Protein AF-A0A7W2MM05-F1 (afdb_monomer_lite)

Sequence (125 aa):
MKLIKFLIQAYRNQRRLKPKYYQLISWVGGIGCFISIVLWYSQLGLIAEVMNIDMDMPLRKMSGYTQISILSVMLFSFVLAMYIGCLALTILVFLIPVSLKYLTLEEYFNITLLCSYPERWYKGT

Foldseek 3Di:
DVVVVVVVVVVVVVVLQQFQCNVVLVVLLVVLQVVLVVVLVVCLVVVCVVLVHDPPDDLVPDDPVSNVVSVVVSVVSSVVSSLVSSLVSLCVVVVVCVVVVVDDPVQSCCCRPVVDHDPVRRNDD

Structure (mmCIF, N/CA/C/O backbone):
data_AF-A0A7W2MM05-F1
#
_entry.id   AF-A0A7W2MM05-F1
#
loop_
_atom_site.group_PDB
_atom_site.id
_atom_site.type_symbol
_atom_site.label_atom_id
_atom_site.label_alt_id
_atom_site.label_comp_id
_atom_site.label_asym_id
_atom_site.label_entity_id
_atom_site.label_seq_id
_atom_site.pdbx_PDB_ins_code
_atom_site.Cartn_x
_atom_site.Cartn_y
_atom_site.Cartn_z
_atom_site.occupancy
_atom_site.B_iso_or_equiv
_atom_site.auth_seq_id
_atom_site.auth_comp_id
_atom_site.auth_asym_id
_atom_site.auth_atom_id
_atom_site.pdbx_PDB_model_num
ATOM 1 N N . MET A 1 1 ? -4.311 -37.885 12.505 1.00 61.62 1 MET A N 1
ATOM 2 C CA . MET A 1 1 ? -5.378 -37.272 13.342 1.00 61.62 1 MET A CA 1
ATOM 3 C C . MET A 1 1 ? -4.906 -36.102 14.224 1.00 61.62 1 MET A C 1
ATOM 5 O O . MET A 1 1 ? -5.603 -35.096 14.267 1.00 61.62 1 MET A O 1
ATOM 9 N N . LYS A 1 2 ? -3.737 -36.169 14.894 1.00 72.94 2 LYS A N 1
ATOM 10 C CA . LYS A 1 2 ? -3.192 -35.050 15.706 1.00 72.94 2 LYS A CA 1
ATOM 11 C C . LYS A 1 2 ? -2.938 -33.762 14.900 1.00 72.94 2 LYS A C 1
ATOM 13 O O . LYS A 1 2 ? -3.283 -32.684 15.367 1.00 72.94 2 LYS A O 1
ATOM 18 N N . LEU A 1 3 ? -2.429 -33.890 13.672 1.00 77.94 3 LEU A N 1
ATOM 19 C CA . LEU A 1 3 ? -2.103 -32.757 12.791 1.00 77.94 3 LEU A CA 1
ATOM 20 C C . LEU A 1 3 ? -3.343 -31.938 12.383 1.00 77.94 3 LEU A C 1
ATOM 22 O O . LEU A 1 3 ? -3.331 -30.714 12.440 1.00 77.94 3 LEU A O 1
ATOM 26 N N . ILE A 1 4 ? -4.449 -32.624 12.072 1.00 81.50 4 ILE A N 1
ATOM 27 C CA . ILE A 1 4 ? -5.737 -31.994 11.736 1.00 81.50 4 ILE A CA 1
ATOM 28 C C . ILE A 1 4 ? -6.299 -31.232 12.943 1.00 81.50 4 ILE A C 1
ATOM 30 O O . ILE A 1 4 ? -6.728 -30.092 12.802 1.00 81.50 4 ILE A O 1
ATOM 34 N N . LYS A 1 5 ? -6.242 -31.812 14.151 1.00 81.50 5 LYS A N 1
ATOM 35 C CA . LYS A 1 5 ? -6.656 -31.107 15.376 1.00 81.50 5 LYS A CA 1
ATOM 36 C C . LYS A 1 5 ? -5.798 -29.866 15.637 1.00 81.50 5 LYS A C 1
ATOM 38 O O . LYS A 1 5 ? -6.345 -28.833 16.005 1.00 81.50 5 LYS A O 1
ATOM 43 N N . PHE A 1 6 ? -4.489 -29.950 15.399 1.00 84.62 6 PHE A N 1
ATOM 44 C CA . PHE A 1 6 ? -3.573 -28.819 15.560 1.00 84.62 6 PHE A CA 1
ATOM 45 C C . PHE A 1 6 ? -3.876 -27.687 14.569 1.00 84.62 6 PHE A C 1
ATOM 47 O O . PHE A 1 6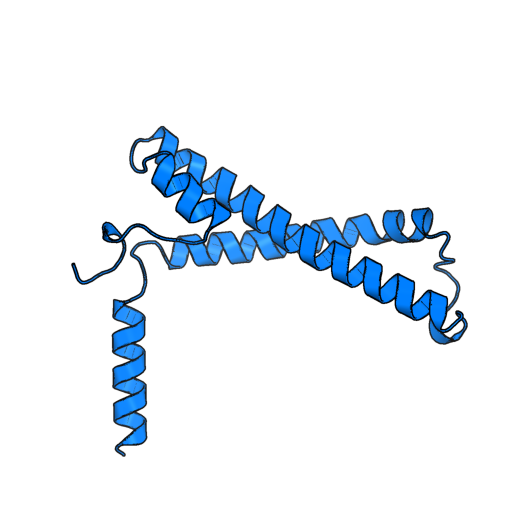 ? -3.972 -26.533 14.973 1.00 84.62 6 PHE A O 1
ATOM 54 N N . LEU A 1 7 ? -4.129 -28.016 13.299 1.00 82.50 7 LEU A N 1
ATOM 55 C CA . LEU A 1 7 ? -4.550 -27.054 12.273 1.00 82.50 7 LEU A CA 1
ATOM 56 C C . LEU A 1 7 ? -5.887 -26.385 12.614 1.00 82.50 7 LEU A C 1
ATOM 58 O O . LEU A 1 7 ? -6.014 -25.168 12.507 1.00 82.50 7 LEU A O 1
ATOM 62 N N . ILE A 1 8 ? -6.872 -27.155 13.085 1.00 82.00 8 ILE A N 1
ATOM 63 C CA . ILE A 1 8 ? -8.175 -26.620 13.510 1.00 82.00 8 ILE A CA 1
ATOM 64 C C . ILE A 1 8 ? -8.012 -25.686 14.721 1.00 82.00 8 ILE A C 1
ATOM 66 O O . ILE A 1 8 ? -8.643 -24.627 14.772 1.00 82.00 8 ILE A O 1
ATOM 70 N N . GLN A 1 9 ? -7.161 -26.051 15.683 1.00 81.50 9 GLN A N 1
ATOM 71 C CA . GLN A 1 9 ? -6.855 -25.231 16.858 1.00 81.50 9 GLN A CA 1
ATOM 72 C C . GLN A 1 9 ? -6.142 -23.930 16.457 1.00 81.50 9 GLN A C 1
ATOM 74 O O . GLN A 1 9 ? -6.553 -22.850 16.878 1.00 81.50 9 GLN A O 1
ATOM 79 N N . ALA A 1 10 ? -5.124 -24.019 15.597 1.00 77.56 10 ALA A N 1
ATOM 80 C CA . ALA A 1 10 ? -4.378 -22.875 15.081 1.00 77.56 10 ALA A CA 1
ATOM 81 C C . ALA A 1 10 ? -5.287 -21.917 14.300 1.00 77.56 10 ALA A C 1
ATOM 83 O O . ALA A 1 10 ? -5.252 -20.710 14.529 1.00 77.56 10 ALA A O 1
ATOM 84 N N . TYR A 1 11 ? -6.180 -22.448 13.461 1.00 77.81 11 TYR A N 1
ATOM 85 C CA . TYR A 1 11 ? -7.166 -21.654 12.732 1.00 77.81 11 TYR A CA 1
ATOM 86 C C . TYR A 1 11 ? -8.153 -20.940 13.670 1.00 77.81 11 TYR A C 1
ATOM 88 O O . TYR A 1 11 ? -8.446 -19.756 13.487 1.00 77.81 11 TYR A O 1
ATOM 96 N N . ARG A 1 12 ? -8.652 -21.620 14.715 1.00 75.75 12 ARG A N 1
ATOM 97 C CA . ARG A 1 12 ? -9.509 -20.986 15.735 1.00 75.75 12 ARG A CA 1
ATOM 98 C C . ARG A 1 12 ? -8.774 -19.889 16.502 1.00 75.75 12 ARG A C 1
ATOM 100 O O . ARG A 1 12 ? -9.361 -18.830 16.719 1.00 75.75 12 ARG A O 1
ATOM 107 N N . ASN A 1 13 ? -7.513 -20.111 16.864 1.00 73.81 13 ASN A N 1
ATOM 108 C CA . ASN A 1 13 ? -6.687 -19.111 17.541 1.00 73.81 13 ASN A CA 1
ATOM 109 C C . ASN A 1 13 ? -6.417 -17.900 16.638 1.00 73.81 13 ASN A C 1
ATOM 111 O O . ASN A 1 13 ? -6.635 -16.770 17.065 1.00 73.81 13 ASN A O 1
ATOM 115 N N . GLN A 1 14 ? -6.070 -18.114 15.366 1.00 69.31 14 GLN A N 1
ATOM 116 C CA . GLN A 1 14 ? -5.922 -17.026 14.396 1.00 69.31 14 GLN A CA 1
ATOM 117 C C . GLN A 1 14 ? -7.217 -16.235 14.206 1.00 69.31 14 GLN A C 1
ATOM 119 O O . GLN A 1 14 ? -7.169 -15.014 14.129 1.00 69.31 14 GLN A O 1
ATOM 124 N N . ARG A 1 15 ? -8.391 -16.886 14.166 1.00 67.19 15 ARG A N 1
ATOM 125 C CA . ARG A 1 15 ? -9.676 -16.164 14.093 1.00 67.19 15 ARG A CA 1
ATOM 126 C C . ARG A 1 15 ? -9.965 -15.328 15.339 1.00 67.19 15 ARG A C 1
ATOM 128 O O . ARG A 1 15 ? -10.598 -14.288 15.189 1.00 67.19 15 ARG A O 1
ATOM 135 N N . ARG A 1 16 ? -9.531 -15.754 16.530 1.00 65.88 16 ARG A N 1
ATOM 136 C CA . ARG A 1 16 ? -9.660 -14.961 17.768 1.00 65.88 16 ARG A CA 1
ATOM 137 C C . ARG A 1 16 ? -8.727 -13.748 17.779 1.00 65.88 16 ARG A C 1
ATOM 139 O O . ARG A 1 16 ? -9.135 -12.691 18.234 1.00 65.88 16 ARG A O 1
ATOM 146 N N . LEU A 1 17 ? -7.541 -13.878 17.188 1.00 63.22 17 LEU A N 1
ATOM 147 C CA . LEU A 1 17 ? -6.563 -12.795 17.040 1.00 63.22 17 LEU A CA 1
ATOM 148 C C . LEU A 1 17 ? -6.928 -11.768 15.954 1.00 63.22 17 LEU A C 1
ATOM 150 O O . LEU A 1 17 ? -6.242 -10.760 15.824 1.00 63.22 17 LEU A O 1
ATOM 154 N N . LYS A 1 18 ? -7.984 -11.991 15.156 1.00 67.06 18 LYS A N 1
ATOM 155 C CA . LYS A 1 18 ? -8.391 -11.015 14.136 1.00 67.06 18 LYS A CA 1
ATOM 156 C C . LYS A 1 18 ? -8.946 -9.758 14.814 1.00 67.06 18 LYS A C 1
ATOM 158 O O . LYS A 1 18 ? -9.941 -9.874 15.538 1.00 67.06 18 LYS A O 1
ATOM 163 N N . PRO A 1 19 ? -8.371 -8.570 14.553 1.00 69.56 19 PRO A N 1
ATOM 164 C CA . PRO A 1 19 ? -8.895 -7.336 15.110 1.00 69.56 19 PRO A CA 1
ATOM 165 C C . PRO A 1 19 ? -10.335 -7.094 14.641 1.00 69.56 19 PRO A C 1
ATOM 167 O O . PRO A 1 19 ? -10.741 -7.530 13.559 1.00 69.56 19 PRO A O 1
ATOM 170 N N . LYS A 1 20 ? -11.119 -6.376 15.450 1.00 72.06 20 LYS A N 1
ATOM 171 C CA . LYS A 1 20 ? -12.542 -6.074 15.223 1.00 72.06 20 LYS A CA 1
ATOM 172 C C . LYS A 1 20 ? -12.827 -5.540 13.812 1.00 72.06 20 LYS A C 1
ATOM 174 O O . LYS A 1 20 ? -13.857 -5.880 13.240 1.00 72.06 20 LYS A O 1
ATOM 179 N N . TYR A 1 21 ? -11.893 -4.776 13.242 1.00 74.00 21 TYR A N 1
ATOM 180 C CA . TYR A 1 21 ? -12.007 -4.153 11.919 1.00 74.00 21 TYR A CA 1
ATOM 181 C C . TYR A 1 21 ? -11.139 -4.815 10.838 1.00 74.00 21 TYR A C 1
ATOM 183 O O . TYR A 1 21 ? -10.916 -4.225 9.786 1.00 74.00 21 TYR A O 1
ATOM 191 N N . TYR A 1 22 ? -10.671 -6.050 11.054 1.00 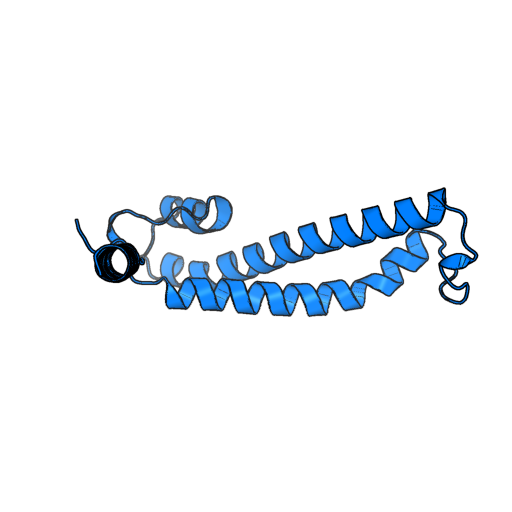78.62 22 TYR A N 1
ATOM 192 C CA . TYR A 1 22 ? -9.783 -6.758 10.121 1.00 78.62 22 TYR A CA 1
ATOM 193 C C . TYR A 1 22 ? -10.320 -6.807 8.684 1.00 78.62 22 TYR A C 1
ATOM 195 O O . TYR A 1 22 ? -9.570 -6.586 7.739 1.00 78.62 22 TYR A O 1
ATOM 203 N N . GLN A 1 23 ? -11.618 -7.078 8.503 1.00 80.88 23 GLN A N 1
ATOM 204 C CA . GLN A 1 23 ? -12.221 -7.100 7.165 1.00 80.88 23 GLN A CA 1
ATOM 205 C C . GLN A 1 23 ? -12.177 -5.727 6.496 1.00 80.88 23 GLN A C 1
ATOM 207 O O . GLN A 1 23 ? -11.811 -5.653 5.330 1.00 80.88 23 GLN A O 1
ATOM 212 N N . LEU A 1 24 ? -12.507 -4.658 7.226 1.00 82.25 24 LEU A N 1
ATOM 213 C CA . LEU A 1 24 ? -12.449 -3.294 6.701 1.00 82.25 24 LEU A CA 1
ATOM 214 C C . LEU A 1 24 ? -11.026 -2.966 6.243 1.00 82.25 24 LEU A C 1
ATOM 216 O O . LEU A 1 24 ? -10.827 -2.572 5.102 1.00 82.25 24 LEU A O 1
ATOM 220 N N . ILE A 1 25 ? -10.036 -3.214 7.100 1.00 83.00 25 ILE A N 1
ATOM 221 C CA . ILE A 1 25 ? -8.626 -2.961 6.790 1.00 83.00 25 ILE A CA 1
ATOM 222 C C . ILE A 1 25 ? -8.163 -3.786 5.582 1.00 83.00 25 ILE A C 1
ATOM 224 O O . ILE A 1 25 ? -7.480 -3.267 4.707 1.00 83.00 25 ILE A O 1
ATOM 228 N N . SER A 1 26 ? -8.567 -5.055 5.497 1.00 85.31 26 SER A N 1
ATOM 229 C CA . SER A 1 26 ? -8.249 -5.911 4.351 1.00 85.31 26 SER A CA 1
ATOM 230 C C . SER A 1 26 ? -8.845 -5.379 3.047 1.00 85.31 26 SER A C 1
ATOM 232 O O . SER A 1 26 ? -8.190 -5.470 2.012 1.00 85.31 26 SER A O 1
ATOM 234 N N . TRP A 1 27 ? -10.067 -4.839 3.080 1.00 88.12 27 TRP A N 1
ATOM 235 C CA . TRP A 1 27 ? -10.687 -4.207 1.915 1.00 88.12 27 TRP A CA 1
ATOM 236 C C . TRP A 1 27 ? -9.969 -2.921 1.525 1.00 88.12 27 TRP A C 1
ATOM 238 O O . TRP A 1 27 ? -9.700 -2.724 0.346 1.00 88.12 27 TRP A O 1
ATOM 248 N N . VAL A 1 28 ? -9.602 -2.088 2.501 1.00 88.12 28 VAL A N 1
ATOM 249 C CA . VAL A 1 28 ? -8.805 -0.876 2.266 1.00 88.12 28 VAL A CA 1
ATOM 250 C C . VAL A 1 28 ? -7.471 -1.240 1.616 1.00 88.12 28 VAL A C 1
ATOM 252 O O . VAL A 1 28 ? -7.149 -0.705 0.564 1.00 88.12 28 VAL A O 1
ATOM 255 N N . GLY A 1 29 ? -6.736 -2.216 2.151 1.00 87.69 29 GLY A N 1
ATOM 256 C CA . GLY A 1 29 ? -5.494 -2.683 1.532 1.00 87.69 29 GLY A CA 1
ATOM 257 C C . GLY A 1 29 ? -5.707 -3.215 0.111 1.00 87.69 29 GLY A C 1
ATOM 258 O O . GLY A 1 29 ? -4.986 -2.836 -0.805 1.00 87.69 29 GLY A O 1
ATOM 259 N N . GLY A 1 30 ? -6.735 -4.043 -0.104 1.00 90.44 30 GLY A N 1
ATOM 260 C CA . GLY A 1 30 ? -7.040 -4.609 -1.422 1.00 90.44 30 GLY A CA 1
ATOM 261 C C . GLY A 1 30 ? -7.400 -3.556 -2.474 1.00 90.44 30 GLY A C 1
ATOM 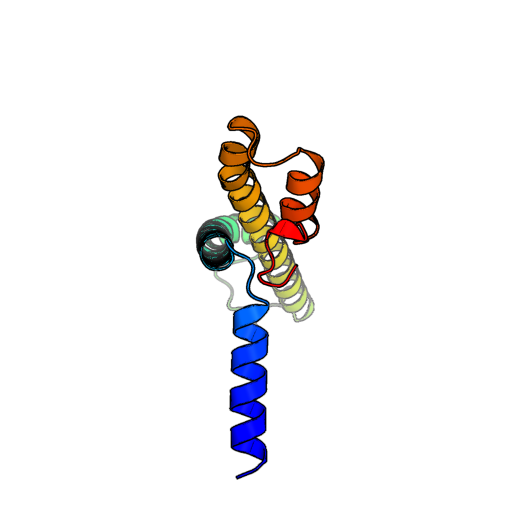262 O O . GLY A 1 30 ? -6.887 -3.603 -3.592 1.00 90.44 30 GLY A O 1
ATOM 263 N N . ILE A 1 31 ? -8.241 -2.583 -2.116 1.00 92.56 31 ILE A N 1
ATOM 264 C CA . ILE A 1 31 ? -8.622 -1.475 -3.003 1.00 92.56 31 ILE A CA 1
ATOM 265 C C . ILE A 1 31 ? -7.419 -0.559 -3.250 1.00 92.56 31 ILE A C 1
ATOM 267 O O . ILE A 1 31 ? -7.201 -0.147 -4.386 1.00 92.56 31 ILE A O 1
ATOM 271 N N . GLY A 1 32 ? -6.610 -0.289 -2.221 1.00 91.94 32 GLY A N 1
ATOM 272 C CA . GLY A 1 32 ? -5.385 0.504 -2.331 1.00 91.94 32 GLY A CA 1
ATOM 273 C C . GLY A 1 32 ? -4.421 -0.102 -3.346 1.00 91.94 32 GLY A C 1
ATOM 274 O O . GLY A 1 32 ? -4.029 0.573 -4.292 1.00 91.94 32 GLY A O 1
ATOM 275 N N . CYS A 1 33 ? -4.150 -1.404 -3.228 1.00 93.75 33 CYS A N 1
ATOM 276 C CA . CYS A 1 33 ? -3.361 -2.160 -4.199 1.00 93.75 33 CYS A CA 1
ATOM 277 C C . CYS A 1 33 ? -3.934 -2.060 -5.620 1.00 93.75 33 CYS A C 1
ATOM 279 O O . CYS A 1 33 ? -3.192 -1.824 -6.570 1.00 93.75 33 CYS A O 1
ATOM 281 N N . PHE A 1 34 ? -5.248 -2.236 -5.781 1.00 94.56 34 PHE A N 1
ATOM 282 C CA . PHE A 1 34 ? -5.884 -2.184 -7.097 1.00 94.56 34 PHE A CA 1
ATOM 283 C C . PHE A 1 34 ? -5.730 -0.806 -7.755 1.00 94.56 34 PHE A C 1
ATOM 285 O O . PHE A 1 34 ? -5.317 -0.717 -8.910 1.00 94.56 34 PHE A O 1
ATOM 292 N N . ILE A 1 35 ? -5.990 0.270 -7.007 1.00 92.44 35 ILE A N 1
ATOM 293 C CA . ILE A 1 35 ? -5.820 1.648 -7.485 1.00 92.44 35 ILE A CA 1
ATOM 294 C C . ILE A 1 35 ? -4.349 1.918 -7.825 1.00 92.44 35 ILE A C 1
ATOM 296 O O . ILE A 1 35 ? -4.063 2.462 -8.890 1.00 92.44 35 ILE A O 1
ATOM 300 N N . SER A 1 36 ? -3.412 1.494 -6.971 1.00 93.56 36 SER A N 1
ATOM 301 C CA . SER A 1 36 ? -1.973 1.624 -7.221 1.00 93.56 36 SER A CA 1
ATOM 302 C C . SER A 1 36 ? -1.539 0.954 -8.519 1.00 93.56 36 SER A C 1
ATOM 304 O O . SER A 1 36 ? -0.770 1.550 -9.265 1.00 93.56 36 SER A O 1
ATOM 306 N N . ILE A 1 37 ? -2.035 -0.251 -8.816 1.00 93.88 37 ILE A N 1
ATOM 307 C CA . ILE A 1 37 ? -1.710 -0.967 -10.059 1.00 93.88 37 ILE A CA 1
ATOM 308 C C . ILE A 1 37 ? -2.197 -0.179 -11.278 1.00 93.88 37 ILE A C 1
ATOM 310 O O . ILE A 1 37 ? -1.443 -0.004 -12.235 1.00 93.88 37 ILE A O 1
ATOM 314 N N . VAL A 1 38 ? -3.436 0.320 -11.238 1.00 92.62 38 VAL A N 1
ATOM 315 C CA . VAL A 1 38 ? -4.022 1.103 -12.338 1.00 92.62 38 VAL A CA 1
ATOM 316 C C . VAL A 1 38 ? -3.225 2.386 -12.579 1.00 92.62 38 VAL A C 1
ATOM 318 O O . VAL A 1 38 ? -2.882 2.697 -13.720 1.00 92.62 38 VAL A O 1
ATOM 321 N N . LEU A 1 39 ? -2.881 3.110 -11.511 1.00 89.56 39 LEU A N 1
ATOM 322 C CA . LEU A 1 39 ? -2.095 4.339 -11.612 1.00 89.56 39 LEU A CA 1
ATOM 323 C C . LEU A 1 39 ? -0.662 4.063 -12.078 1.00 89.56 39 LEU A C 1
ATOM 325 O O . LEU A 1 39 ? -0.172 4.755 -12.966 1.00 89.56 39 LEU A O 1
ATOM 329 N N . TRP A 1 40 ? -0.005 3.034 -11.546 1.00 93.19 40 TRP A N 1
ATOM 330 C CA . TRP A 1 40 ? 1.348 2.657 -11.956 1.00 93.19 40 TRP A CA 1
ATOM 331 C C . TRP A 1 40 ? 1.411 2.270 -13.436 1.00 93.19 40 TRP A C 1
ATOM 333 O O . TRP A 1 40 ? 2.314 2.713 -14.143 1.00 93.19 40 TRP A O 1
ATOM 343 N N . TYR A 1 41 ? 0.420 1.525 -13.938 1.00 89.31 41 TYR A N 1
ATOM 344 C CA . TYR A 1 41 ? 0.346 1.168 -15.356 1.00 89.31 41 TYR A CA 1
ATOM 345 C C . TYR A 1 41 ? 0.329 2.410 -16.261 1.00 89.31 41 TYR A C 1
ATOM 347 O O . TYR A 1 41 ? 1.033 2.452 -17.268 1.00 89.31 41 TYR A O 1
ATOM 355 N N . SER A 1 42 ? -0.404 3.457 -15.866 1.00 87.44 42 SER A N 1
ATOM 356 C CA . SER A 1 42 ? -0.448 4.720 -16.615 1.00 87.44 42 SER A CA 1
ATOM 357 C C . SER A 1 42 ? 0.891 5.474 -16.639 1.00 87.44 42 SER A C 1
ATOM 359 O O . SER A 1 42 ? 1.148 6.242 -17.562 1.00 87.44 42 SER A O 1
ATOM 361 N N . GLN A 1 43 ? 1.774 5.230 -15.664 1.00 86.62 43 GLN A N 1
ATOM 362 C CA . GLN A 1 43 ? 3.081 5.887 -15.557 1.00 86.62 43 GLN A CA 1
ATOM 363 C C . GLN A 1 43 ? 4.181 5.204 -16.377 1.00 86.62 43 GLN A C 1
ATOM 365 O O . GLN A 1 43 ? 5.254 5.782 -16.551 1.00 86.62 43 GLN A O 1
ATOM 370 N N . LEU A 1 44 ? 3.936 4.005 -16.912 1.00 83.25 44 LEU A N 1
ATOM 371 C CA . LEU A 1 44 ? 4.944 3.251 -17.662 1.00 83.25 44 LEU A CA 1
ATOM 372 C C . LEU A 1 44 ? 5.470 4.010 -18.885 1.00 83.25 44 LEU A C 1
ATOM 374 O O . LEU A 1 44 ? 6.669 3.967 -19.149 1.00 83.25 44 LEU A O 1
ATOM 378 N N . GLY A 1 45 ? 4.600 4.741 -19.589 1.00 82.25 45 GLY A N 1
ATOM 379 C CA . GLY A 1 45 ? 5.004 5.566 -20.733 1.00 82.25 45 GLY A CA 1
ATOM 380 C C . GLY A 1 45 ? 5.960 6.695 -20.339 1.00 82.25 45 GLY A C 1
ATOM 381 O O . GLY A 1 45 ? 6.986 6.881 -20.983 1.00 82.25 45 GLY A O 1
ATOM 382 N N . LEU A 1 46 ? 5.679 7.379 -19.225 1.00 85.69 46 LEU A N 1
ATOM 383 C CA . LEU A 1 46 ? 6.542 8.444 -18.699 1.00 85.69 46 LEU A CA 1
ATOM 384 C C . LEU A 1 46 ? 7.902 7.905 -18.245 1.00 85.69 46 LEU A C 1
ATOM 386 O O . LEU A 1 46 ? 8.934 8.522 -18.493 1.00 85.69 46 LEU A O 1
ATOM 390 N N . ILE A 1 47 ? 7.918 6.739 -17.593 1.00 85.12 47 ILE A N 1
ATOM 391 C CA . ILE A 1 47 ? 9.166 6.084 -17.182 1.00 85.12 47 ILE A CA 1
ATOM 392 C C . ILE A 1 47 ? 10.004 5.725 -18.415 1.00 85.12 47 ILE A C 1
ATOM 394 O O . ILE A 1 47 ? 11.219 5.924 -18.400 1.00 85.12 47 ILE A O 1
ATOM 398 N N . ALA A 1 48 ? 9.368 5.230 -19.480 1.00 84.00 48 ALA A N 1
ATOM 399 C CA . ALA A 1 48 ? 10.050 4.899 -20.726 1.00 84.00 48 ALA A CA 1
ATOM 400 C C . ALA A 1 48 ? 10.683 6.128 -21.393 1.00 84.00 48 ALA A C 1
ATOM 402 O O . ALA A 1 48 ? 11.847 6.076 -21.791 1.00 84.00 48 ALA A O 1
ATOM 403 N N . GLU A 1 49 ? 9.950 7.241 -21.435 1.00 85.56 49 GLU A N 1
ATOM 404 C CA . GLU A 1 49 ? 10.417 8.513 -21.991 1.00 85.56 49 GLU A CA 1
ATOM 405 C C . GLU A 1 49 ? 11.614 9.076 -21.210 1.00 85.56 49 GLU A C 1
ATOM 407 O O . GLU A 1 49 ? 12.656 9.369 -21.795 1.00 85.56 49 GLU A O 1
ATOM 412 N N . VAL A 1 50 ? 11.528 9.138 -19.875 1.00 86.38 50 VAL A N 1
ATOM 413 C CA . VAL A 1 50 ? 12.620 9.635 -19.011 1.00 86.38 50 VAL A CA 1
ATOM 414 C C . VAL A 1 50 ? 13.889 8.792 -19.157 1.00 86.38 50 VAL A C 1
ATOM 416 O O . VAL A 1 50 ? 15.004 9.313 -19.141 1.00 86.38 50 VAL A O 1
ATOM 419 N N . MET A 1 51 ? 13.730 7.481 -19.319 1.00 84.12 51 MET A N 1
ATOM 420 C CA . MET A 1 51 ? 14.841 6.545 -19.481 1.00 84.12 51 MET A CA 1
ATOM 421 C C . MET A 1 51 ? 15.384 6.495 -20.920 1.00 84.12 51 MET A C 1
ATOM 423 O O . MET A 1 51 ? 16.332 5.749 -21.166 1.00 84.12 51 MET A O 1
ATOM 427 N N . ASN A 1 52 ? 14.819 7.274 -21.855 1.00 84.06 52 ASN A N 1
ATOM 428 C CA . ASN A 1 52 ? 15.137 7.243 -23.289 1.00 84.06 52 ASN A CA 1
ATOM 429 C C . ASN A 1 52 ? 15.070 5.821 -23.876 1.00 84.06 52 ASN A C 1
ATOM 431 O O . ASN A 1 52 ? 15.928 5.406 -24.658 1.00 84.06 52 ASN A O 1
ATOM 435 N N . ILE A 1 53 ? 14.070 5.046 -23.453 1.00 82.50 53 ILE A N 1
ATOM 436 C CA . ILE A 1 53 ? 13.867 3.678 -23.926 1.00 82.50 53 ILE A CA 1
ATOM 437 C C . ILE A 1 53 ? 13.028 3.730 -25.191 1.00 82.50 53 ILE A C 1
ATOM 439 O O . ILE A 1 53 ? 11.887 4.188 -25.173 1.00 82.50 53 ILE A O 1
ATOM 443 N N . ASP A 1 54 ? 13.580 3.189 -26.271 1.00 80.69 54 ASP A N 1
ATOM 444 C CA . ASP A 1 54 ? 12.807 2.909 -27.471 1.00 80.69 54 ASP A CA 1
ATOM 445 C C . ASP A 1 54 ? 11.832 1.753 -27.192 1.00 80.69 54 ASP A C 1
ATOM 447 O O . ASP A 1 54 ? 12.235 0.593 -27.056 1.00 80.69 54 ASP A O 1
ATOM 451 N N . MET A 1 55 ? 10.547 2.088 -27.064 1.00 76.62 55 MET A N 1
ATOM 452 C CA . MET A 1 55 ? 9.469 1.133 -26.794 1.00 76.62 55 MET A CA 1
ATOM 453 C C . MET A 1 55 ? 9.161 0.231 -28.000 1.00 76.62 55 MET A C 1
ATOM 455 O O . MET A 1 55 ? 8.540 -0.818 -27.816 1.00 76.62 55 MET A O 1
ATOM 459 N N . ASP A 1 56 ? 9.629 0.586 -29.202 1.00 82.75 56 ASP A N 1
ATOM 460 C CA . ASP A 1 56 ? 9.486 -0.225 -30.415 1.00 82.75 56 ASP A CA 1
ATOM 461 C C . ASP A 1 56 ? 10.606 -1.273 -30.541 1.00 82.75 56 ASP A C 1
ATOM 463 O O . ASP A 1 56 ? 10.491 -2.260 -31.281 1.00 82.75 56 ASP A O 1
ATOM 467 N N . MET A 1 57 ? 11.692 -1.116 -29.776 1.00 81.62 57 MET A N 1
ATOM 468 C CA . MET A 1 57 ? 12.767 -2.094 -29.725 1.00 81.62 57 MET A CA 1
ATOM 469 C C . MET A 1 57 ? 12.380 -3.266 -28.805 1.00 81.62 57 MET A C 1
ATOM 471 O O . MET A 1 57 ? 12.127 -3.084 -27.614 1.00 81.62 57 MET A O 1
ATOM 475 N N . PRO A 1 58 ? 12.394 -4.524 -29.284 1.00 83.31 58 PRO A N 1
ATOM 476 C CA . PRO A 1 58 ? 12.112 -5.659 -28.415 1.00 83.31 58 PRO A CA 1
ATOM 477 C C . PRO A 1 58 ? 13.223 -5.819 -27.368 1.00 83.31 58 PRO A C 1
ATOM 479 O O . PRO A 1 58 ? 14.404 -5.827 -27.723 1.00 83.31 58 PRO A O 1
ATOM 482 N N . LEU A 1 59 ? 12.849 -6.056 -26.100 1.00 79.62 59 LEU A N 1
ATOM 483 C CA . LEU A 1 59 ? 13.786 -6.146 -24.964 1.00 79.62 59 LEU A CA 1
ATOM 484 C C . LEU A 1 59 ? 15.016 -7.014 -25.251 1.00 79.62 59 LEU A C 1
ATOM 486 O O . LEU A 1 59 ? 16.125 -6.630 -24.905 1.00 79.62 59 LEU A O 1
ATOM 490 N N . ARG A 1 60 ? 14.851 -8.160 -25.925 1.00 82.88 60 ARG A N 1
ATOM 491 C CA . ARG A 1 60 ? 15.950 -9.095 -26.244 1.00 82.88 60 ARG A CA 1
ATOM 492 C C . ARG A 1 60 ? 17.063 -8.491 -27.106 1.00 82.88 60 ARG A C 1
ATOM 494 O O . ARG A 1 60 ? 18.155 -9.046 -27.130 1.00 82.88 60 ARG A O 1
ATOM 501 N N . LYS A 1 61 ? 16.781 -7.407 -27.832 1.00 85.06 61 LYS A N 1
ATOM 502 C CA . LYS A 1 61 ? 17.761 -6.684 -28.652 1.00 85.06 61 LYS A CA 1
ATOM 503 C C . LYS A 1 61 ? 18.434 -5.532 -27.895 1.00 85.06 61 LYS A C 1
ATOM 505 O O . LYS A 1 61 ? 19.402 -4.979 -28.405 1.00 85.06 61 LYS A O 1
ATOM 510 N N . MET A 1 62 ? 17.945 -5.177 -26.706 1.00 85.56 62 MET A N 1
ATOM 511 C CA . MET A 1 62 ? 18.572 -4.176 -25.843 1.00 85.56 62 MET A CA 1
ATOM 512 C C . MET A 1 62 ? 19.817 -4.748 -25.160 1.00 85.56 62 MET A C 1
ATOM 514 O O . MET A 1 62 ? 19.928 -5.958 -24.949 1.00 85.56 62 MET A O 1
ATOM 518 N N . SER A 1 63 ? 20.745 -3.870 -24.772 1.00 87.25 63 SER A N 1
ATOM 519 C CA . SER A 1 63 ? 21.921 -4.279 -24.001 1.00 87.25 63 SER A CA 1
ATOM 520 C C . SER A 1 63 ? 21.514 -4.876 -22.645 1.00 87.25 63 SER A C 1
ATOM 522 O O . SER A 1 63 ? 20.514 -4.463 -22.053 1.00 87.25 63 SER A O 1
ATOM 524 N N . GLY A 1 64 ? 22.305 -5.817 -22.117 1.00 86.88 64 GLY A N 1
ATOM 525 C CA . GLY A 1 64 ? 22.028 -6.428 -20.809 1.00 86.88 64 GLY A CA 1
ATOM 526 C C . GLY A 1 64 ? 21.964 -5.404 -19.667 1.00 86.88 64 GLY A C 1
ATOM 527 O O . GLY A 1 64 ? 21.108 -5.508 -18.792 1.00 86.88 64 GLY A O 1
ATOM 528 N N . TYR A 1 65 ? 22.800 -4.361 -19.717 1.00 85.50 65 TYR A N 1
ATOM 529 C CA . TYR A 1 65 ? 22.762 -3.259 -18.751 1.00 85.50 65 TYR A CA 1
ATOM 530 C C . TYR A 1 65 ? 21.446 -2.476 -18.818 1.00 85.50 65 TYR A C 1
ATOM 532 O O . TYR A 1 65 ? 20.856 -2.187 -17.779 1.00 85.50 65 TYR A O 1
ATOM 540 N N . THR A 1 66 ? 20.956 -2.190 -20.028 1.00 85.12 66 THR A N 1
ATOM 541 C CA . THR A 1 66 ? 19.666 -1.520 -20.242 1.00 85.12 66 THR A CA 1
ATOM 542 C C . THR A 1 66 ? 18.505 -2.386 -19.748 1.00 85.12 66 THR A C 1
ATOM 544 O O . THR A 1 66 ? 17.609 -1.894 -19.078 1.00 85.12 66 THR A O 1
ATOM 547 N N . GLN A 1 67 ? 18.520 -3.696 -20.001 1.00 86.38 67 GLN A N 1
ATOM 548 C CA . GLN A 1 67 ? 17.465 -4.594 -19.511 1.00 86.38 67 GLN A CA 1
ATOM 549 C C . GLN A 1 67 ? 17.383 -4.605 -17.977 1.00 86.38 67 GLN A C 1
ATOM 551 O O . GLN A 1 67 ? 16.292 -4.518 -17.409 1.00 86.38 67 GLN A O 1
ATOM 556 N N . ILE A 1 68 ? 18.534 -4.690 -17.302 1.00 89.25 68 ILE A N 1
ATOM 557 C CA . ILE A 1 68 ? 18.604 -4.704 -15.835 1.00 89.25 68 ILE A CA 1
ATOM 558 C C . ILE A 1 68 ? 18.163 -3.357 -15.257 1.00 89.25 68 ILE A C 1
ATOM 560 O O . ILE A 1 68 ? 17.432 -3.341 -14.263 1.00 89.25 68 ILE A O 1
ATOM 564 N N . SER A 1 69 ? 18.563 -2.233 -15.861 1.00 87.81 69 SER A N 1
ATOM 565 C CA . SER A 1 69 ? 18.151 -0.909 -15.383 1.00 87.81 69 SER A CA 1
ATOM 566 C C . SER A 1 69 ? 16.640 -0.710 -15.509 1.00 87.81 69 SER A C 1
ATOM 568 O O . SER A 1 69 ? 16.006 -0.296 -14.539 1.00 87.81 69 SER A O 1
ATOM 570 N N . ILE A 1 70 ? 16.044 -1.095 -16.643 1.00 88.06 70 ILE A N 1
ATOM 571 C CA . ILE A 1 70 ? 14.592 -1.042 -16.869 1.00 88.06 70 ILE A CA 1
ATOM 572 C C . ILE A 1 70 ? 13.855 -1.857 -15.815 1.00 88.06 70 ILE A C 1
ATOM 574 O O . ILE A 1 70 ? 12.973 -1.334 -15.135 1.00 88.06 70 ILE A O 1
ATOM 578 N N . LEU A 1 71 ? 14.244 -3.122 -15.638 1.00 88.44 71 LEU A N 1
ATOM 579 C CA . LEU A 1 71 ? 13.616 -4.005 -14.662 1.00 88.44 71 LEU A CA 1
ATOM 580 C C . LEU A 1 71 ? 13.707 -3.429 -13.244 1.00 88.44 71 LEU A C 1
ATOM 582 O O . LEU A 1 71 ? 12.722 -3.445 -12.509 1.00 88.44 71 LEU A O 1
ATOM 586 N N . SER A 1 72 ? 14.872 -2.894 -12.873 1.00 90.88 72 SER A N 1
ATOM 587 C CA . SER A 1 72 ? 15.107 -2.335 -11.538 1.00 90.88 72 SER A CA 1
ATOM 588 C C . SER A 1 72 ? 14.229 -1.110 -11.278 1.00 90.88 72 SER A C 1
ATOM 590 O O . SER A 1 72 ? 13.594 -1.022 -10.228 1.00 90.88 72 SER A O 1
ATOM 592 N N . VAL A 1 73 ? 14.134 -0.192 -12.244 1.00 91.19 73 VAL A N 1
ATOM 593 C CA . VAL A 1 73 ? 13.310 1.023 -12.136 1.00 91.19 73 VAL A CA 1
ATOM 594 C C . VAL A 1 73 ? 11.818 0.685 -12.143 1.00 91.19 73 VAL A C 1
ATOM 596 O O . VAL A 1 73 ? 11.057 1.235 -11.344 1.00 91.19 73 VAL 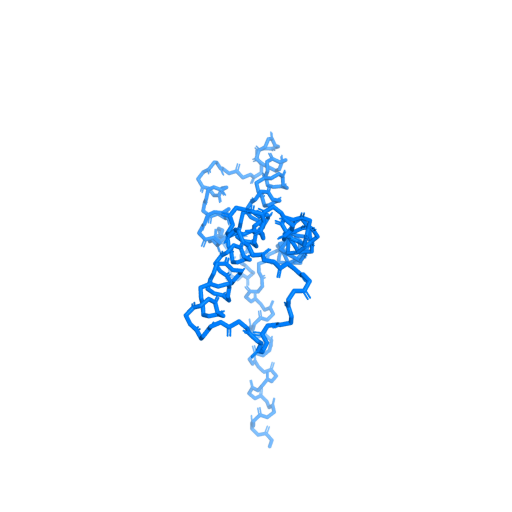A O 1
ATOM 599 N N . MET A 1 74 ? 11.381 -0.258 -12.981 1.00 89.62 74 MET A N 1
ATOM 600 C CA . MET A 1 74 ? 9.990 -0.721 -12.998 1.00 89.62 74 MET A CA 1
ATOM 601 C C . MET A 1 74 ? 9.597 -1.384 -11.676 1.00 89.62 74 MET A C 1
ATOM 603 O O . MET A 1 74 ? 8.544 -1.074 -11.126 1.00 89.62 74 MET A O 1
ATOM 607 N N . LEU A 1 75 ? 10.448 -2.251 -11.124 1.00 91.94 75 LEU A N 1
ATOM 608 C CA . LEU A 1 75 ? 10.173 -2.915 -9.851 1.00 91.94 75 LEU A CA 1
ATOM 609 C C . LEU A 1 75 ? 10.163 -1.917 -8.686 1.00 91.94 75 LEU A C 1
ATOM 611 O O . LEU A 1 75 ? 9.265 -1.952 -7.848 1.00 91.94 75 LEU A O 1
ATOM 615 N N . PHE A 1 76 ? 11.127 -0.998 -8.651 1.00 92.81 76 PHE A N 1
ATOM 616 C CA . PHE A 1 76 ? 11.202 0.026 -7.613 1.00 92.81 76 PHE A CA 1
ATOM 617 C C . PHE A 1 76 ? 10.001 0.981 -7.657 1.00 92.81 76 PHE A C 1
ATOM 619 O O . PHE A 1 76 ? 9.362 1.218 -6.630 1.00 92.81 76 PHE A O 1
ATOM 626 N N . SER A 1 77 ? 9.640 1.473 -8.847 1.00 91.62 77 SER A N 1
ATOM 627 C CA . SER A 1 77 ? 8.457 2.326 -9.031 1.00 91.62 77 SER A CA 1
ATOM 628 C C . SER A 1 77 ? 7.162 1.601 -8.667 1.00 91.62 77 SER A C 1
ATOM 630 O O . SER A 1 77 ? 6.294 2.200 -8.037 1.00 91.62 77 SER A O 1
ATOM 632 N N . PHE A 1 78 ? 7.049 0.308 -8.983 1.00 92.38 78 PHE A N 1
ATOM 633 C CA . PHE A 1 78 ? 5.894 -0.505 -8.611 1.00 92.38 78 PHE A CA 1
ATOM 634 C C . PHE A 1 78 ? 5.746 -0.616 -7.091 1.00 92.38 78 PHE A C 1
ATOM 636 O O . PHE A 1 78 ? 4.674 -0.346 -6.552 1.00 92.38 78 PHE A O 1
ATOM 643 N N . VAL A 1 79 ? 6.824 -0.960 -6.380 1.00 93.00 79 VAL A N 1
ATOM 644 C CA . VAL A 1 79 ? 6.806 -1.078 -4.913 1.00 93.00 79 VAL A CA 1
ATOM 645 C C . VAL A 1 79 ? 6.451 0.259 -4.260 1.00 93.00 79 VAL A C 1
ATOM 647 O O . VAL A 1 79 ? 5.621 0.292 -3.350 1.00 93.00 79 VAL A O 1
ATOM 650 N N . LEU A 1 80 ? 7.015 1.367 -4.749 1.00 91.50 80 LEU A N 1
ATOM 651 C CA . LEU A 1 80 ? 6.674 2.705 -4.264 1.00 91.50 80 LEU A CA 1
ATOM 652 C C . LEU A 1 80 ? 5.209 3.061 -4.524 1.00 91.50 80 LEU A C 1
ATOM 654 O O . LEU A 1 80 ? 4.531 3.528 -3.611 1.00 91.50 80 LEU A O 1
ATOM 658 N N . ALA A 1 81 ? 4.695 2.814 -5.729 1.00 92.19 81 ALA A N 1
ATOM 659 C CA . ALA A 1 81 ? 3.303 3.093 -6.071 1.00 92.19 81 ALA A CA 1
ATOM 660 C C . ALA A 1 81 ? 2.330 2.277 -5.206 1.00 92.19 81 ALA A C 1
ATOM 662 O O . ALA A 1 81 ? 1.321 2.805 -4.730 1.00 92.19 81 ALA A O 1
ATOM 663 N N . MET A 1 82 ? 2.649 1.006 -4.956 1.00 91.62 82 MET A N 1
ATOM 664 C CA . MET A 1 82 ? 1.886 0.131 -4.064 1.00 91.62 82 MET A CA 1
ATOM 665 C C . MET A 1 82 ? 1.885 0.653 -2.628 1.00 91.62 82 MET A C 1
ATOM 667 O O . MET A 1 82 ? 0.828 0.737 -2.007 1.00 91.62 82 MET A O 1
ATOM 671 N N . TYR A 1 83 ? 3.047 1.054 -2.109 1.00 90.44 83 TYR A N 1
ATOM 672 C CA . TYR A 1 83 ? 3.147 1.626 -0.769 1.00 90.44 83 TYR A CA 1
ATOM 673 C C . TYR A 1 83 ? 2.351 2.931 -0.645 1.00 90.44 83 TYR A C 1
ATOM 675 O O . TYR A 1 83 ? 1.515 3.061 0.248 1.00 90.44 83 TYR A O 1
ATOM 683 N N . ILE A 1 84 ? 2.556 3.873 -1.571 1.00 90.19 84 ILE A N 1
ATOM 684 C CA . ILE A 1 84 ? 1.919 5.194 -1.542 1.00 90.19 84 ILE A CA 1
ATOM 685 C C . ILE A 1 84 ? 0.401 5.080 -1.679 1.00 90.19 84 ILE A C 1
ATOM 687 O O . ILE A 1 84 ? -0.315 5.725 -0.919 1.00 90.19 84 ILE A O 1
ATOM 691 N N . GLY A 1 85 ? -0.116 4.268 -2.605 1.00 90.50 85 GLY A N 1
ATOM 692 C CA . GLY A 1 85 ? -1.567 4.157 -2.783 1.00 90.50 85 GLY A CA 1
ATOM 693 C C . GLY A 1 85 ? -2.259 3.433 -1.628 1.00 90.50 85 GLY A C 1
ATOM 694 O O . GLY A 1 85 ? -3.317 3.881 -1.181 1.00 90.50 85 GLY A O 1
ATOM 695 N N . CYS A 1 86 ? -1.637 2.394 -1.058 1.00 89.44 86 CYS A N 1
ATOM 696 C CA . CYS A 1 86 ? -2.124 1.780 0.180 1.00 89.44 86 CYS A CA 1
ATOM 697 C C . CYS A 1 86 ? -2.126 2.776 1.346 1.00 89.44 86 CYS A C 1
ATOM 699 O O . CYS A 1 86 ? -3.117 2.868 2.074 1.00 89.44 86 CYS A O 1
ATOM 701 N N . LEU A 1 87 ? -1.053 3.553 1.506 1.00 89.44 87 LEU A N 1
ATOM 702 C CA . LEU A 1 87 ? -0.947 4.569 2.550 1.00 89.44 87 LEU A CA 1
ATOM 703 C C . LEU A 1 87 ? -2.003 5.669 2.369 1.00 89.44 87 LEU A C 1
ATOM 705 O O . LEU A 1 87 ? -2.721 5.988 3.313 1.00 89.44 87 LEU A O 1
ATOM 709 N N . ALA A 1 88 ? -2.151 6.203 1.155 1.00 90.06 88 ALA A N 1
ATOM 710 C CA . ALA A 1 88 ? -3.107 7.259 0.834 1.00 90.06 88 ALA A CA 1
ATOM 711 C C . ALA A 1 88 ? -4.551 6.830 1.116 1.00 90.06 88 ALA A C 1
ATOM 713 O O . ALA A 1 88 ? -5.308 7.570 1.746 1.00 90.06 88 ALA A O 1
ATOM 714 N N . LEU A 1 89 ? -4.933 5.616 0.710 1.00 89.94 89 LEU A N 1
ATOM 715 C CA . LEU A 1 89 ? -6.281 5.118 0.963 1.00 89.94 89 LEU A CA 1
ATOM 716 C C . LEU A 1 89 ? -6.519 4.848 2.454 1.00 89.94 89 LEU A C 1
ATOM 718 O O . LEU A 1 89 ? -7.601 5.132 2.966 1.00 89.94 89 LEU A O 1
ATOM 722 N N . THR A 1 90 ? -5.503 4.360 3.169 1.00 86.94 90 THR A N 1
ATOM 723 C CA . THR A 1 90 ? -5.579 4.167 4.625 1.00 86.94 90 THR A CA 1
ATOM 724 C C . THR A 1 90 ? -5.763 5.506 5.338 1.00 86.94 90 THR A C 1
ATOM 726 O O . THR A 1 90 ? -6.642 5.621 6.190 1.00 86.94 90 THR A O 1
ATOM 729 N N . ILE A 1 91 ? -5.018 6.541 4.941 1.00 87.88 91 ILE A N 1
ATOM 730 C CA . ILE A 1 91 ? -5.182 7.907 5.453 1.00 87.88 91 ILE A CA 1
ATOM 731 C C . ILE A 1 91 ? -6.617 8.393 5.228 1.00 87.88 91 ILE A C 1
ATOM 733 O O . ILE A 1 91 ? -7.284 8.763 6.190 1.00 87.88 91 ILE A O 1
ATOM 737 N N . LEU A 1 92 ? -7.129 8.326 3.996 1.00 88.25 92 LEU A N 1
ATOM 738 C CA . LEU A 1 92 ? -8.478 8.799 3.663 1.00 88.25 92 LEU A CA 1
ATOM 739 C C . LEU A 1 92 ? -9.573 8.092 4.471 1.00 88.25 92 LEU A C 1
ATOM 741 O O . LEU A 1 92 ? -10.471 8.742 5.005 1.00 88.25 92 LEU A O 1
ATOM 745 N N . VAL A 1 93 ? -9.497 6.765 4.584 1.00 85.88 93 VAL A N 1
ATOM 746 C CA . VAL A 1 93 ? -10.528 5.971 5.265 1.00 85.88 93 VAL A CA 1
ATOM 747 C C . VAL A 1 93 ? -10.484 6.171 6.777 1.00 85.88 93 VAL A C 1
ATOM 749 O O . VAL A 1 93 ? -11.539 6.276 7.404 1.00 85.88 93 VAL A O 1
ATOM 752 N N . PHE A 1 94 ? -9.294 6.256 7.377 1.00 82.69 94 PHE A N 1
ATOM 753 C CA . PHE A 1 94 ? -9.156 6.448 8.821 1.00 82.69 94 PHE A CA 1
ATOM 754 C C . PHE A 1 94 ? -9.266 7.913 9.270 1.00 82.69 94 PHE A C 1
ATOM 756 O O . PHE A 1 94 ? -9.477 8.158 10.458 1.00 82.69 94 PHE A O 1
ATOM 763 N N . LEU A 1 95 ? -9.251 8.881 8.349 1.00 83.62 95 LEU A N 1
ATOM 764 C CA . LEU A 1 95 ? -9.538 10.287 8.652 1.00 83.62 95 LEU A CA 1
ATOM 765 C C . LEU A 1 95 ? -10.961 10.479 9.211 1.00 83.62 95 LEU A C 1
ATOM 767 O O . LEU A 1 95 ? -11.176 11.253 10.143 1.00 83.62 95 LEU A O 1
ATOM 771 N N . ILE A 1 96 ? -11.935 9.731 8.678 1.00 81.94 96 ILE A N 1
ATOM 772 C CA . ILE A 1 96 ? -13.345 9.793 9.091 1.00 81.94 96 ILE A CA 1
ATOM 773 C C . ILE A 1 96 ? -13.513 9.392 10.572 1.00 81.94 96 ILE A C 1
ATOM 775 O O . ILE A 1 96 ? -14.018 10.201 11.351 1.00 81.94 96 ILE A O 1
ATOM 779 N N . PRO A 1 97 ? -13.077 8.206 11.036 1.00 79.00 97 PRO A N 1
ATOM 780 C CA . PRO A 1 97 ? -13.215 7.830 12.441 1.00 79.00 97 PRO A CA 1
ATOM 781 C C . PRO A 1 97 ? -12.336 8.651 13.401 1.00 79.00 97 PRO A C 1
ATOM 783 O O . PRO A 1 97 ? -12.692 8.758 14.576 1.00 79.00 97 PRO A O 1
ATOM 786 N N . VAL A 1 98 ? -11.255 9.290 12.931 1.00 82.62 98 VAL A N 1
ATOM 787 C CA . VAL A 1 98 ? -10.542 10.325 13.708 1.00 82.62 98 VAL A CA 1
ATOM 788 C C . VAL A 1 98 ? -11.419 11.565 13.890 1.00 82.62 98 VAL A C 1
ATOM 790 O O . VAL A 1 98 ? -11.581 12.039 15.014 1.00 82.62 98 VAL A O 1
ATOM 793 N N . SER A 1 99 ? -12.051 12.059 12.820 1.00 76.88 99 SER A N 1
ATOM 794 C CA . SER A 1 99 ? -12.943 13.229 12.890 1.00 76.88 99 SER A CA 1
ATOM 795 C C . SER A 1 99 ? -14.157 13.003 13.803 1.00 76.88 99 SER A C 1
ATOM 797 O O . SER A 1 99 ? -14.609 13.917 14.488 1.00 76.88 99 SER A O 1
ATOM 799 N N . LEU A 1 100 ? -14.621 11.754 13.895 1.00 82.31 100 LEU A N 1
ATOM 800 C CA . LEU A 1 100 ? -15.711 11.320 14.771 1.00 82.31 100 LEU A CA 1
ATOM 801 C C . LEU A 1 100 ? -15.258 10.999 16.212 1.00 82.31 100 LEU A C 1
ATOM 803 O O . LEU A 1 100 ? -16.055 10.503 17.006 1.00 82.31 100 LEU A O 1
ATOM 807 N N . LYS A 1 101 ? -13.991 11.267 16.563 1.00 80.25 101 LYS A N 1
ATOM 808 C CA . LYS A 1 101 ? -13.378 10.996 17.879 1.00 80.25 101 LYS A CA 1
ATOM 809 C C . LYS A 1 101 ? -13.416 9.524 18.323 1.00 80.25 101 LYS A C 1
ATOM 811 O O . LYS A 1 101 ? -13.288 9.234 19.511 1.00 80.25 101 LYS A O 1
ATOM 816 N N . TYR A 1 102 ? -13.547 8.581 17.388 1.00 79.19 102 TYR A N 1
ATOM 817 C CA . TYR A 1 102 ? -13.454 7.148 17.690 1.00 79.19 102 TYR A CA 1
ATOM 818 C C . TYR A 1 102 ? -11.997 6.668 17.835 1.00 79.19 102 TYR A C 1
ATOM 820 O O . TYR A 1 102 ? -11.745 5.673 18.523 1.00 79.19 102 TYR A O 1
ATOM 828 N N . LEU A 1 103 ? -11.041 7.378 17.224 1.00 80.00 103 LEU A N 1
ATOM 829 C CA . LEU A 1 103 ? -9.599 7.133 17.336 1.00 80.00 103 LEU A CA 1
ATOM 830 C C . LEU A 1 103 ? -8.844 8.377 17.803 1.00 80.00 103 LEU A C 1
ATOM 832 O O . LEU A 1 103 ? -9.197 9.499 17.435 1.00 80.00 103 LEU A O 1
ATOM 836 N N . THR A 1 104 ? -7.774 8.166 18.570 1.00 83.81 104 THR A N 1
ATOM 837 C CA . THR A 1 104 ? -6.794 9.220 18.859 1.00 83.81 104 THR A CA 1
ATOM 838 C C . THR A 1 104 ? -5.846 9.414 17.671 1.00 83.81 104 THR A C 1
ATOM 840 O O . THR A 1 104 ? -5.672 8.522 16.839 1.00 83.81 104 THR A O 1
ATOM 843 N N . LEU A 1 105 ? -5.210 10.588 17.585 1.00 79.94 105 LEU A N 1
ATOM 844 C CA . LEU A 1 105 ? -4.214 10.869 16.540 1.00 79.94 105 LEU A CA 1
ATOM 845 C C . LEU A 1 105 ? -3.022 9.903 16.606 1.00 79.94 105 LEU A C 1
ATOM 847 O O . LEU A 1 105 ? -2.509 9.491 15.571 1.00 79.94 105 LEU A O 1
ATOM 851 N N . GLU A 1 106 ? -2.616 9.503 17.810 1.00 83.31 106 GLU A N 1
ATOM 852 C CA . GLU A 1 106 ? -1.529 8.544 18.013 1.00 83.31 106 GLU A CA 1
ATOM 853 C C . GLU A 1 106 ? -1.886 7.151 17.475 1.00 83.31 106 GLU A C 1
ATOM 855 O O . GLU A 1 106 ? -1.119 6.559 16.717 1.00 83.31 106 GLU A O 1
ATOM 860 N N . GLU A 1 107 ? -3.090 6.651 17.776 1.00 81.56 107 GLU A N 1
ATOM 861 C CA . GLU A 1 107 ? -3.577 5.387 17.212 1.00 81.56 107 GLU A CA 1
ATOM 862 C C . GLU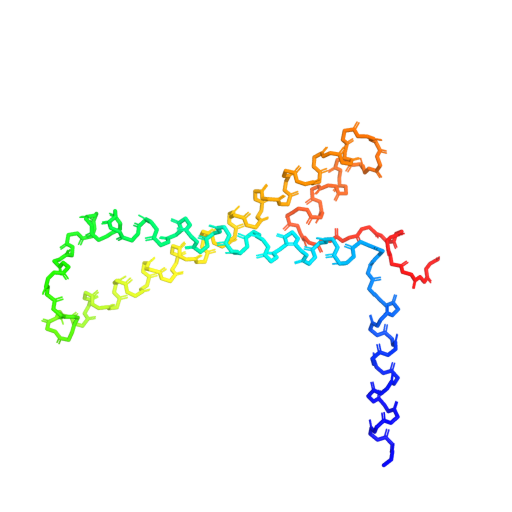 A 1 107 ? -3.707 5.465 15.687 1.00 81.56 107 GLU A C 1
ATOM 864 O O . GLU A 1 107 ? -3.387 4.505 14.992 1.00 81.56 107 GLU A O 1
ATOM 869 N N . TYR A 1 108 ? -4.135 6.609 15.152 1.00 82.00 108 TYR A N 1
ATOM 870 C CA . TYR A 1 108 ? -4.220 6.836 13.713 1.00 82.00 108 TYR A CA 1
ATOM 871 C C . TYR A 1 108 ? -2.853 6.734 13.025 1.00 82.00 108 TYR A C 1
ATOM 873 O O . TYR A 1 108 ? -2.732 6.015 12.032 1.00 82.00 108 TYR A O 1
ATOM 881 N N . PHE A 1 109 ? -1.819 7.393 13.557 1.00 83.44 109 PHE A N 1
ATOM 882 C CA . PHE A 1 109 ? -0.453 7.291 13.029 1.00 83.44 109 PHE A CA 1
ATOM 883 C C . PHE A 1 109 ? 0.092 5.864 13.131 1.00 83.44 109 PHE A C 1
ATOM 885 O O . PHE A 1 109 ? 0.664 5.348 12.169 1.00 83.44 109 PHE A O 1
ATOM 892 N N . ASN A 1 110 ? -0.146 5.192 14.257 1.00 84.00 110 ASN A N 1
ATOM 893 C CA . ASN A 1 110 ? 0.294 3.814 14.465 1.00 84.00 110 ASN A CA 1
ATOM 894 C C . ASN A 1 110 ? -0.379 2.833 13.492 1.00 84.00 110 ASN A C 1
ATOM 896 O O . ASN A 1 110 ? 0.280 1.944 12.954 1.00 84.00 110 ASN A O 1
ATOM 900 N N . ILE A 1 111 ? -1.666 3.017 13.197 1.00 82.31 111 ILE A N 1
ATOM 901 C CA . ILE A 1 111 ? -2.382 2.180 12.228 1.00 82.31 111 ILE A CA 1
ATOM 902 C C . ILE A 1 111 ? -1.920 2.479 10.799 1.00 82.31 111 ILE A C 1
ATOM 904 O O . ILE A 1 111 ? -1.670 1.550 10.037 1.00 82.31 111 ILE A O 1
ATOM 908 N N . THR A 1 112 ? -1.807 3.757 10.431 1.00 81.62 112 THR A N 1
ATOM 909 C CA . THR A 1 112 ? -1.499 4.174 9.052 1.00 81.62 112 THR A CA 1
ATOM 910 C C . THR A 1 112 ? -0.056 3.888 8.644 1.00 81.62 112 THR A C 1
ATOM 912 O O . THR A 1 112 ? 0.160 3.391 7.543 1.00 81.62 112 THR A O 1
ATOM 915 N N . LEU A 1 113 ? 0.928 4.170 9.505 1.00 80.31 113 LEU A N 1
ATOM 916 C CA . LEU A 1 113 ? 2.352 4.011 9.179 1.00 80.31 113 LEU A CA 1
ATOM 917 C C . LEU A 1 113 ? 2.927 2.668 9.625 1.00 80.31 113 LEU A C 1
ATOM 919 O O . LEU A 1 113 ? 3.689 2.050 8.886 1.00 80.31 113 LEU A O 1
ATOM 923 N N . LEU A 1 114 ? 2.586 2.225 10.836 1.00 81.62 114 LEU A N 1
ATOM 924 C CA . LEU A 1 114 ? 3.202 1.051 11.463 1.00 81.62 114 LEU A CA 1
ATOM 925 C C . LEU A 1 114 ? 2.348 -0.214 11.324 1.00 81.62 114 LEU A C 1
ATOM 927 O O . LEU A 1 114 ? 2.783 -1.284 11.746 1.00 81.62 114 LEU A O 1
ATOM 931 N N . CYS A 1 115 ? 1.138 -0.112 10.755 1.00 75.44 115 CYS A N 1
ATOM 932 C CA . CYS A 1 115 ? 0.155 -1.202 10.727 1.00 75.44 115 CYS A CA 1
ATOM 933 C C . CYS A 1 115 ? -0.096 -1.808 12.123 1.00 75.44 115 CYS A C 1
ATOM 935 O O . CYS A 1 115 ? -0.409 -2.995 12.250 1.00 75.44 115 CYS A O 1
ATOM 937 N N . SER A 1 116 ? 0.059 -0.996 13.172 1.00 80.25 116 SER A N 1
ATOM 938 C CA . SER A 1 116 ? -0.094 -1.405 14.563 1.00 80.25 116 SER A CA 1
ATOM 939 C C . SER A 1 116 ? -1.481 -1.017 15.056 1.00 80.25 116 SER A C 1
ATOM 941 O O . SER A 1 116 ? -1.844 0.159 15.072 1.00 80.25 116 SER A O 1
ATOM 943 N N . TYR A 1 117 ? -2.276 -2.018 15.429 1.00 79.75 117 TYR A N 1
ATOM 944 C CA . TYR A 1 117 ? -3.647 -1.820 15.898 1.00 79.75 117 TYR A CA 1
ATOM 945 C C . TYR A 1 117 ? -3.689 -1.701 17.421 1.00 79.75 117 TYR A C 1
ATOM 947 O O . TYR A 1 117 ? -2.963 -2.427 18.103 1.00 79.75 117 TYR A O 1
ATOM 955 N N . PRO A 1 118 ? -4.574 -0.855 17.972 1.00 78.12 118 PRO A N 1
ATOM 956 C CA . PRO A 1 118 ? -4.693 -0.703 19.413 1.00 78.12 118 PRO A CA 1
ATOM 957 C C . PRO A 1 118 ? -5.219 -1.992 20.056 1.00 78.12 118 PRO A C 1
ATOM 959 O O . PRO A 1 118 ? -6.060 -2.692 19.485 1.00 78.12 118 PRO A O 1
ATOM 962 N N . 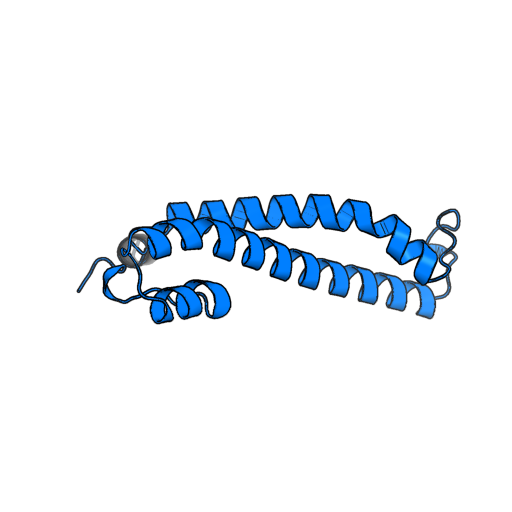GLU A 1 119 ? -4.758 -2.290 21.272 1.00 76.56 119 GLU A N 1
ATOM 963 C CA . GLU A 1 119 ? -5.057 -3.551 21.970 1.00 76.56 119 GLU A CA 1
ATOM 964 C C . GLU A 1 119 ? -6.563 -3.805 22.127 1.00 76.56 119 GLU A C 1
ATOM 966 O O . GLU A 1 119 ? -7.032 -4.927 21.943 1.00 76.56 119 GLU A O 1
ATOM 971 N N . ARG A 1 120 ? -7.345 -2.735 22.325 1.00 78.81 120 ARG A N 1
ATOM 972 C CA . ARG A 1 120 ? -8.819 -2.750 22.386 1.00 78.81 120 ARG A CA 1
ATOM 973 C C . ARG A 1 120 ? -9.513 -3.296 21.130 1.00 78.81 120 ARG A C 1
ATOM 975 O O . ARG A 1 120 ? -10.724 -3.512 21.142 1.00 78.81 120 ARG A O 1
ATOM 982 N N . TRP A 1 121 ? -8.801 -3.468 20.014 1.00 76.94 121 TRP A N 1
ATOM 983 C CA . TRP A 1 121 ? -9.351 -4.064 18.793 1.00 76.94 121 TRP A CA 1
ATOM 984 C C . TRP A 1 121 ? -9.195 -5.580 18.743 1.00 76.94 121 TRP A C 1
ATOM 986 O O . TRP A 1 121 ? -9.914 -6.213 17.966 1.00 76.94 121 TRP A O 1
ATOM 996 N N . TYR A 1 122 ? -8.315 -6.179 19.544 1.00 72.75 122 TYR A N 1
ATOM 997 C CA . TYR A 1 122 ? -8.137 -7.626 19.589 1.00 72.75 122 TYR A CA 1
ATOM 998 C C . TYR A 1 122 ? -9.196 -8.261 20.496 1.00 72.75 122 TYR A C 1
ATOM 1000 O O . TYR A 1 122 ? -9.466 -7.791 21.596 1.00 72.75 122 TYR A O 1
ATOM 1008 N N . LYS A 1 123 ? -9.846 -9.334 20.029 1.00 61.41 123 LYS A N 1
ATOM 1009 C CA . LYS A 1 123 ? -10.842 -10.053 20.836 1.00 61.41 123 LYS A CA 1
ATOM 1010 C C . LYS A 1 123 ? -10.117 -10.955 21.839 1.00 61.41 123 LYS A C 1
ATOM 1012 O O . LYS A 1 123 ? -9.744 -12.073 21.484 1.00 61.41 123 LYS A O 1
ATOM 1017 N N . GLY A 1 124 ? -9.936 -10.489 23.073 1.00 55.28 124 GLY A N 1
ATOM 1018 C CA . GLY A 1 124 ? -9.332 -11.303 24.135 1.00 55.28 124 GLY A CA 1
ATOM 1019 C C . GLY A 1 124 ? -8.765 -10.567 25.349 1.00 55.28 124 GLY A C 1
ATOM 1020 O O . GLY A 1 124 ? -8.249 -11.257 26.225 1.00 55.28 124 GLY A O 1
ATOM 1021 N N . THR A 1 125 ? -8.845 -9.237 25.404 1.00 45.81 125 THR A N 1
ATOM 1022 C CA . THR A 1 125 ? -8.612 -8.432 26.614 1.00 45.81 125 THR A CA 1
ATOM 1023 C C . THR A 1 125 ? -9.914 -8.093 27.323 1.00 45.81 125 THR A C 1
ATOM 1025 O O . THR A 1 125 ? -10.955 -7.964 26.633 1.00 45.81 125 THR A O 1
#

Secondary structure (DSSP, 8-state):
-HHHHHHHHHHHHHHHTS-TTHHHHHHHHHHHHHHHHHHHHHHHHHHHHHTT--TTS-GGGS-HHHHHHHHHHHHHHHHHHHHHHHHHHHHHHHHHHHHTTSS-HHHHHHHHHH-PPPGGGSTT-

Radius of gyration: 21.17 Å; chains: 1; bounding box: 38×50×57 Å

pLDDT: mean 82.9, std 8.16, range [45.81, 94.56]